Protein 1Y4M (pdb70)

Organism: Homo sapiens (NCBI:txid9606)

Radius of gyration: 16.8 Å; Cα contacts (8 Å, |Δi|>4): 198; chains: 3; bounding box: 37×49×43 Å

Sequence (159 aa):
NIDTMAKALTTMQEQIDSLAAVVLQNRRGLDMLTAAQGGICLALDEKCCFWVNNIDTMAKALTTMQEQIDSLAAVVLQNRRGLDMLTAAQGGICLALDEKCCFWVNNIDTMAKALTTMQEQIDSLAAVVLQNRRGLDMLTAAQGGICLALDEKCCFWVN

Nearest PDB structures (foldseek):
  1y4m-assembly1_C  TM=1.019E+00  e=6.099E-08  Homo sapiens
  4jgs-assembly1_E  TM=9.703E-01  e=1.318E-03  Mus musculus
  4jgs-assembly1_G  TM=9.659E-01  e=1.318E-03  Mus musculus
  4jgs-assembly2_I  TM=9.716E-01  e=2.211E-03  Mus musculus
  1mg1-assembly1_A  TM=9.477E-01  e=9.007E-03  Human T-cell leukemia virus type I

Solvent-accessible surface area: 8772 Å² total; per-residue (Å²): 200,150,93,85,40,44,134,30,10,79,65,0,47,108,17,0,68,21,0,2,36,0,1,58,0,0,17,92,0,0,50,60,57,2,69,111,104,42,9,0,6,122,14,16,131,54,181,40,26,146,60,53,193,126,130,81,77,26,40,133,26,17,77,53,1,58,101,14,0,73,32,0,2,37,1,0,55,0,0,21,97,0,0,53,64,54,2,69,100,106,42,10,0,12,126,28,26,131,53,187,45,30,148,29,122,146,185,156,80,107,54,21,111,26,18,65,54,2,49,116,27,0,75,39,0,2,38,1,0,50,0,0,18,99,0,0,49,69,61,0,68,107,82,45,9,0,9,123,23,29,132,72,182,52,30,153,35,103,136

CATH classification: 1.10.287.210

InterPro domains:
  IPR018154 TLV/ENV coat polyprotein [PF00429] (292-511)
  IPR018154 TLV/ENV coat polyprotein [PTHR10424] (131-521)

Foldseek 3Di:
DPDVPVVVVVVVVVVVVVVLVVVVVVQVVQQVVCVVQRGNCSVVVHDDDDDDD/DVVVVVVVVVVVVVVVVVVVVVVVVVQVVQQVVCVVCVGNCSVVVHDDDDDDD/DDCDPCVVVVVVVVVVVVVVVVVVVVQVVQQVVCVVQVGPCSVVPHDDDDDPD

B-factor: mean 29.82, std 12.29, range [13.08, 70.41]

Secondary structure (DSSP, 8-state):
----HHHHHHHHHHHHHHHHHHHHHHHHHHHHHTGGGTSHHHHTTSPPP----/-HHHHHHHHHHHHHHHHHHHHHHHHHHHHHHHHTGGGTSHHHHHTS-------/---SSHHHHHHHHHHHHHHHHHHHHHHHHHHHHTGGGTSHHHHTTSPPP----

GO terms:
  GO:0007520 myoblast fusion (P, IMP)
  GO:0034242 negative regulation of syncytium formation by plasma membrane fusion (P, IDA)
  GO:0005515 protein binding (F, IPI)
  GO:0000768 syncytium formation by cell-cell fusion (P, IDA)

Structure (mmCIF, N/CA/C/O backbone):
data_1Y4M
#
_entry.id   1Y4M
#
_cell.length_a   90.404
_cell.length_b   90.404
_cell.length_c   38.654
_cell.angle_alpha   90.00
_cell.angle_beta   90.00
_cell.angle_gamma   90.00
#
_symmetry.space_group_name_H-M   'I 4'
#
loop_
_entity.id
_entity.type
_entity.pdbx_description
1 polymer 'HERV-FRD_6p24.1 provirus ancestral Env polyprotein'
2 non-polymer 'CHLORIDE ION'
3 water water
#
loop_
_atom_site.group_PDB
_atom_site.id
_atom_site.type_symbol
_atom_site.label_atom_id
_atom_site.label_alt_id
_atom_site.label_comp_id
_atom_site.label_asym_id
_atom_site.label_entity_id
_atom_site.label_seq_id
_atom_site.pdbx_PDB_ins_code
_atom_site.Cartn_x
_atom_site.Cartn_y
_atom_site.Cartn_z
_atom_site.occupancy
_atom_site.B_iso_or_equiv
_atom_site.auth_seq_id
_atom_site.auth_comp_id
_atom_site.auth_asym_id
_atom_site.auth_atom_id
_atom_site.pdbx_PDB_model_num
ATOM 1 N N . ASN A 1 1 ? 37.875 82.899 -1.087 1.00 61.47 46 ASN A N 1
ATOM 2 C CA . ASN A 1 1 ? 39.194 83.232 -0.515 1.00 61.29 46 ASN A CA 1
ATOM 3 C C . ASN A 1 1 ? 39.115 84.290 0.579 1.00 61.07 46 ASN A C 1
ATOM 4 O O . ASN A 1 1 ? 40.129 84.643 1.157 1.00 61.52 46 ASN A O 1
ATOM 9 N N . ILE A 1 2 ? 37.928 84.834 0.824 1.00 60.20 47 ILE A N 1
ATOM 10 C CA . ILE A 1 2 ? 37.768 85.793 1.915 1.00 59.16 47 ILE A CA 1
ATOM 11 C C . ILE A 1 2 ? 36.949 85.185 3.017 1.00 58.80 47 ILE A C 1
ATOM 12 O O . ILE A 1 2 ? 36.451 84.078 2.868 1.00 59.40 47 ILE A O 1
ATOM 17 N N . ASP A 1 3 ? 36.829 85.928 4.115 1.00 57.76 48 ASP A N 1
ATOM 18 C CA . ASP A 1 3 ? 36.064 85.518 5.291 1.00 56.25 48 ASP A CA 1
ATOM 19 C C . ASP A 1 3 ? 35.859 84.016 5.520 1.00 55.24 48 ASP A C 1
ATOM 20 O O . ASP A 1 3 ? 34.754 83.501 5.328 1.00 55.74 48 ASP A O 1
ATOM 25 N N . THR A 1 4 ? 36.914 83.319 5.934 1.00 53.74 49 THR A N 1
ATOM 26 C CA . THR A 1 4 ? 36.809 81.895 6.237 1.00 52.13 49 THR A CA 1
ATOM 27 C C . THR A 1 4 ? 36.480 81.827 7.718 1.00 51.07 49 THR A C 1
ATOM 28 O O . THR A 1 4 ? 35.802 80.914 8.179 1.00 50.91 49 THR A O 1
ATOM 32 N N . MET A 1 5 ? 36.981 82.820 8.447 1.00 49.46 50 MET A N 1
ATOM 33 C CA . MET A 1 5 ? 36.779 82.945 9.887 1.00 48.55 50 MET A CA 1
ATOM 34 C C . MET A 1 5 ? 35.308 82.847 10.270 1.00 46.75 50 MET A C 1
ATOM 35 O O . MET A 1 5 ? 34.902 81.918 10.967 1.00 45.29 50 MET A O 1
ATOM 40 N N . ALA A 1 6 ? 34.520 83.817 9.817 1.00 44.75 51 ALA A N 1
ATOM 41 C CA . ALA A 1 6 ? 33.092 83.859 10.104 1.00 42.82 51 ALA A CA 1
ATOM 42 C C . ALA A 1 6 ? 32.429 82.526 9.771 1.00 41.46 51 ALA A C 1
ATOM 43 O O . ALA A 1 6 ? 31.568 82.046 10.509 1.00 40.59 51 ALA A O 1
ATOM 45 N N . LYS A 1 7 ? 32.833 81.935 8.652 1.00 39.63 52 LYS A N 1
ATOM 46 C CA . LYS A 1 7 ? 32.279 80.656 8.231 1.00 39.04 52 LYS A CA 1
ATOM 47 C C . LYS A 1 7 ? 32.753 79.530 9.138 1.00 38.34 52 LYS A C 1
ATOM 48 O O . LYS A 1 7 ? 31.986 78.632 9.479 1.00 38.52 52 LYS A O 1
ATOM 54 N N . ALA A 1 8 ? 34.023 79.580 9.526 1.00 36.79 53 ALA A N 1
ATOM 55 C CA . ALA A 1 8 ? 34.586 78.557 10.396 1.00 35.10 53 ALA A CA 1
ATOM 56 C C . ALA A 1 8 ? 33.807 78.496 11.705 1.00 33.60 53 ALA A C 1
ATOM 57 O O . ALA A 1 8 ? 33.596 77.420 12.261 1.00 32.61 53 ALA A O 1
ATOM 59 N N . LEU A 1 9 ? 33.380 79.657 12.189 1.00 32.97 54 LEU A N 1
ATOM 60 C CA . LEU A 1 9 ? 32.619 79.733 13.430 1.00 31.72 54 LEU A CA 1
ATOM 61 C C . LEU A 1 9 ? 31.328 78.946 13.308 1.00 30.53 54 LEU A C 1
ATOM 62 O O . LEU A 1 9 ? 30.963 78.193 14.211 1.00 29.54 54 LEU A O 1
ATOM 67 N N . THR A 1 10 ? 30.628 79.126 12.194 1.00 28.69 55 THR A N 1
ATOM 68 C CA . THR A 1 10 ? 29.372 78.417 11.990 1.00 27.74 55 THR A CA 1
ATOM 69 C C . THR A 1 10 ? 29.625 76.925 11.881 1.00 28.02 55 THR A C 1
ATOM 70 O O . THR A 1 10 ? 28.908 76.115 12.469 1.00 27.55 55 THR A O 1
ATOM 74 N N . THR A 1 11 ? 30.653 76.565 11.127 1.00 27.26 56 THR A N 1
ATOM 75 C CA . THR A 1 11 ? 31.003 75.169 10.950 1.00 27.68 56 THR A CA 1
ATOM 76 C C . THR A 1 11 ? 31.294 74.545 12.305 1.00 26.65 56 THR A C 1
ATOM 77 O O . THR A 1 11 ? 30.808 73.461 12.617 1.00 26.77 56 THR A O 1
ATOM 81 N N . MET A 1 12 ? 32.084 75.248 13.107 1.00 26.67 57 MET A N 1
ATOM 82 C CA . MET A 1 12 ? 32.443 74.758 14.428 1.00 26.73 57 MET A CA 1
ATOM 83 C C . MET A 1 12 ? 31.218 74.609 15.312 1.00 25.41 57 MET A C 1
ATOM 84 O O . MET A 1 12 ? 31.083 73.627 16.045 1.00 25.49 57 MET A O 1
ATOM 89 N N . GLN A 1 13 ? 30.328 75.592 15.251 1.00 23.60 58 GLN A N 1
ATOM 90 C CA . GLN A 1 13 ? 29.123 75.543 16.057 1.00 23.07 58 GLN A CA 1
ATOM 91 C C . GLN A 1 13 ? 28.306 74.312 15.715 1.00 22.87 58 GLN A C 1
ATOM 92 O O . GLN A 1 13 ? 27.770 73.650 16.599 1.00 21.64 58 GLN A O 1
ATOM 98 N N . GLU A 1 14 ? 28.199 73.998 14.431 1.00 23.21 59 GLU A N 1
ATOM 99 C CA . GLU A 1 14 ? 27.427 72.833 14.043 1.00 24.49 59 GLU A CA 1
ATOM 100 C C . GLU A 1 14 ? 28.167 71.568 14.458 1.00 24.42 59 GLU A C 1
ATOM 101 O O . GLU A 1 14 ? 27.545 70.564 14.798 1.00 24.39 59 GLU A O 1
ATOM 107 N N . GLN A 1 15 ? 29.496 71.623 14.443 1.00 23.19 60 GLN A N 1
ATOM 108 C CA . GLN A 1 15 ? 30.294 70.469 14.844 1.00 24.10 60 GLN A CA 1
ATOM 109 C C . GLN A 1 15 ? 30.013 70.208 16.308 1.00 22.51 60 GLN A C 1
ATOM 110 O O . GLN A 1 15 ? 29.817 69.069 16.723 1.00 22.27 60 GLN A O 1
ATOM 116 N N . ILE A 1 16 ? 30.003 71.279 17.090 1.00 21.49 61 ILE A N 1
ATOM 117 C CA . ILE A 1 16 ? 29.734 71.155 18.513 1.00 22.19 61 ILE A CA 1
ATOM 118 C C . ILE A 1 16 ? 28.325 70.622 18.729 1.00 23.78 61 ILE A C 1
ATOM 119 O O . ILE A 1 16 ? 28.111 69.753 19.572 1.00 22.04 61 ILE A O 1
ATOM 124 N N . ASP A 1 17 ? 27.362 71.143 17.971 1.00 23.40 62 ASP A N 1
ATOM 125 C CA . ASP A 1 17 ? 25.980 70.696 18.106 1.00 25.66 62 ASP A CA 1
ATOM 126 C C . ASP A 1 17 ? 25.876 69.220 17.771 1.00 24.24 62 ASP A C 1
ATOM 127 O O . ASP A 1 17 ? 25.206 68.460 18.468 1.00 24.11 62 ASP A O 1
ATOM 132 N N . SER A 1 18 ? 26.535 68.827 16.687 1.00 22.68 63 SER A N 1
ATOM 133 C CA . SER A 1 18 ? 26.529 67.442 16.253 1.00 22.81 63 SER A CA 1
ATOM 134 C C . SER A 1 18 ? 27.122 66.563 17.337 1.00 21.86 63 SER A C 1
ATOM 135 O O . SER A 1 18 ? 26.561 65.530 17.697 1.00 22.38 63 SER A O 1
ATOM 138 N N . LEU A 1 19 ? 28.260 66.994 17.865 1.00 22.21 64 LEU A N 1
ATOM 139 C CA . LEU A 1 19 ? 28.942 66.237 18.902 1.00 20.65 64 LEU A CA 1
ATOM 140 C C . LEU A 1 19 ? 28.085 66.177 20.155 1.00 21.10 64 LEU A C 1
ATOM 141 O O . LEU A 1 19 ? 27.918 65.114 20.752 1.00 21.57 64 LEU A O 1
ATOM 146 N N . ALA A 1 20 ? 27.534 67.316 20.553 1.00 20.60 65 ALA A N 1
ATOM 147 C CA . ALA A 1 20 ? 26.693 67.339 21.738 1.00 21.00 65 ALA A CA 1
ATOM 148 C C . ALA A 1 20 ? 25.570 66.314 21.612 1.00 21.01 65 ALA A C 1
ATOM 149 O O . ALA A 1 20 ? 25.205 65.671 22.587 1.00 21.10 65 ALA A O 1
ATOM 151 N N . ALA A 1 21 ? 25.028 66.156 20.408 1.00 19.82 66 ALA A N 1
ATOM 152 C CA . ALA A 1 21 ? 23.949 65.198 20.187 1.00 19.85 66 ALA A CA 1
ATOM 153 C C . ALA A 1 21 ? 24.426 63.797 20.524 1.00 18.41 66 ALA A C 1
ATOM 154 O O . ALA A 1 21 ? 23.725 63.027 21.175 1.00 19.49 66 ALA A O 1
ATOM 156 N N . VAL A 1 22 ? 25.622 63.469 20.058 1.00 18.90 67 VAL A N 1
ATOM 157 C CA . VAL A 1 22 ? 26.189 62.161 20.318 1.00 17.77 67 VAL A CA 1
ATOM 158 C C . VAL A 1 22 ? 26.467 62.016 21.804 1.00 18.94 67 VAL A C 1
ATOM 159 O O . VAL A 1 22 ? 26.153 60.990 22.414 1.00 18.98 67 VAL A O 1
ATOM 163 N N . VAL A 1 23 ? 27.057 63.051 22.381 1.00 18.95 68 VAL A N 1
ATOM 164 C CA . VAL A 1 23 ? 27.385 63.035 23.801 1.00 18.69 68 VAL A CA 1
ATOM 165 C C . VAL A 1 23 ? 26.141 62.844 24.653 1.00 19.87 68 VAL A C 1
ATOM 166 O O . VAL A 1 23 ? 26.128 62.029 25.579 1.00 19.70 68 VAL A O 1
ATOM 170 N N . LEU A 1 24 ? 25.090 63.592 24.342 1.00 20.34 69 LEU A N 1
ATOM 171 C CA . LEU A 1 24 ? 23.856 63.479 25.102 1.00 21.49 69 LEU A CA 1
ATOM 172 C C . LEU A 1 24 ? 23.245 62.101 24.934 1.00 20.45 69 LEU A C 1
ATOM 173 O O . LEU A 1 24 ? 22.715 61.533 25.884 1.00 19.54 69 LEU A O 1
ATOM 178 N N . GLN A 1 25 ? 23.312 61.567 23.722 1.00 19.85 70 GLN A N 1
ATOM 179 C CA . GLN A 1 25 ? 22.759 60.251 23.473 1.00 18.56 70 GLN A CA 1
ATOM 180 C C . GLN A 1 25 ? 23.588 59.226 24.238 1.00 18.50 70 GLN A C 1
ATOM 181 O O . GLN A 1 25 ? 23.060 58.255 24.763 1.00 19.17 70 GLN A O 1
ATOM 187 N N . ASN A 1 26 ? 24.891 59.462 24.317 1.00 18.00 71 ASN A N 1
ATOM 188 C CA . ASN A 1 26 ? 25.748 58.556 25.048 1.00 17.73 71 ASN A CA 1
ATOM 189 C C . ASN A 1 26 ? 25.392 58.630 26.505 1.00 17.64 71 ASN A C 1
ATOM 190 O O . ASN A 1 26 ? 25.407 57.629 27.208 1.00 18.23 71 ASN A O 1
ATOM 195 N N . ARG A 1 27 ? 25.082 59.831 26.964 1.00 18.28 72 ARG A N 1
ATOM 196 C CA . ARG A 1 27 ? 24.738 59.997 28.361 1.00 18.55 72 ARG A CA 1
ATOM 197 C C . ARG A 1 27 ? 23.449 59.253 28.649 1.00 17.67 72 ARG A C 1
ATOM 198 O O . ARG A 1 27 ? 23.325 58.612 29.678 1.00 17.75 72 ARG A O 1
ATOM 206 N N . ARG A 1 28 ? 22.486 59.351 27.738 1.00 19.19 73 ARG A N 1
ATOM 207 C CA . ARG A 1 28 ? 21.226 58.657 27.929 1.00 20.30 73 ARG A CA 1
ATOM 208 C C . ARG A 1 28 ? 21.523 57.168 27.969 1.00 19.58 73 ARG A C 1
ATOM 209 O O . ARG A 1 28 ? 20.954 56.435 28.775 1.00 19.81 73 ARG A O 1
ATOM 217 N N . GLY A 1 29 ? 22.441 56.736 27.111 1.00 18.97 74 GLY A N 1
ATOM 218 C CA . GLY A 1 29 ? 22.812 55.338 27.078 1.00 17.72 74 GLY A CA 1
ATOM 219 C C . GLY A 1 29 ? 23.383 54.908 28.415 1.00 17.35 74 GLY A C 1
ATOM 220 O O . GLY A 1 29 ? 23.030 53.857 28.942 1.00 19.71 74 GLY A O 1
ATOM 221 N N . LEU A 1 30 ? 24.271 55.725 28.968 1.00 17.23 75 LEU A N 1
ATOM 222 C CA . LEU A 1 30 ? 24.877 55.413 30.253 1.00 17.45 75 LEU A CA 1
ATOM 223 C C . LEU A 1 30 ? 23.870 55.448 31.382 1.00 18.56 75 LEU A C 1
ATOM 224 O O . LEU A 1 30 ? 23.938 54.639 32.306 1.00 19.50 75 LEU A O 1
ATOM 229 N N . ASP A 1 31 ? 22.943 56.394 31.320 1.00 18.77 76 ASP A N 1
ATOM 230 C CA . ASP A 1 31 ? 21.928 56.487 32.357 1.00 19.94 76 ASP A CA 1
ATOM 231 C C . ASP A 1 31 ? 21.042 55.260 32.294 1.00 21.09 76 ASP A C 1
ATOM 232 O O . ASP A 1 31 ? 20.605 54.741 33.320 1.00 22.43 76 ASP A O 1
ATOM 237 N N . MET A 1 32 ? 20.786 54.796 31.079 1.00 21.11 77 MET A N 1
ATOM 238 C CA . MET A 1 32 ? 19.959 53.624 30.895 1.00 21.59 77 MET A CA 1
ATOM 239 C C . MET A 1 32 ? 20.662 52.396 31.466 1.00 20.72 77 MET A C 1
ATOM 240 O O . MET A 1 32 ? 20.048 51.586 32.148 1.00 21.16 77 MET A O 1
ATOM 245 N N . LEU A 1 33 ? 21.959 52.274 31.201 1.00 19.33 78 LEU A N 1
ATOM 246 C CA . LEU A 1 33 ? 22.725 51.137 31.694 1.00 18.72 78 LEU A CA 1
ATOM 247 C C . LEU A 1 33 ? 22.867 51.131 33.203 1.00 20.36 78 LEU A C 1
ATOM 248 O O . LEU A 1 33 ? 23.094 50.086 33.806 1.00 22.84 78 LEU A O 1
ATOM 253 N N . THR A 1 34 ? 22.726 52.298 33.815 1.00 20.15 79 THR A N 1
ATOM 254 C CA . THR A 1 34 ? 22.860 52.400 35.259 1.00 21.38 79 THR A CA 1
ATOM 255 C C . THR A 1 34 ? 21.566 52.886 35.885 1.00 21.66 79 THR A C 1
ATOM 256 O O . THR A 1 34 ? 21.569 53.471 36.965 1.00 22.21 79 THR A O 1
ATOM 260 N N . ALA A 1 35 ? 20.460 52.635 35.194 1.00 22.86 80 ALA A N 1
ATOM 261 C CA . ALA A 1 35 ? 19.149 53.054 35.666 1.00 24.25 80 ALA A CA 1
ATOM 262 C C . ALA A 1 35 ? 18.870 52.596 37.093 1.00 24.40 80 ALA A C 1
ATOM 263 O O . ALA A 1 35 ? 18.313 53.351 37.893 1.00 23.57 80 ALA A O 1
ATOM 265 N N . ALA A 1 36 ? 19.255 51.364 37.409 1.00 26.00 81 ALA A N 1
ATOM 266 C CA . ALA A 1 36 ? 19.028 50.820 38.745 1.00 27.66 81 ALA A CA 1
ATOM 267 C C . ALA A 1 36 ? 19.784 51.617 39.793 1.00 27.89 81 ALA A C 1
ATOM 268 O O . ALA A 1 36 ? 19.372 51.688 40.949 1.00 29.03 81 ALA A O 1
ATOM 270 N N . GLN A 1 37 ? 20.893 52.216 39.382 1.00 26.77 82 GLN A N 1
ATOM 271 C CA . GLN A 1 37 ? 21.714 53.000 40.289 1.00 27.69 82 GLN A CA 1
ATOM 272 C C . GLN A 1 37 ? 21.347 54.474 40.254 1.00 26.62 82 GLN A C 1
ATOM 273 O O . GLN A 1 37 ? 21.997 55.297 40.898 1.00 25.92 82 GLN A O 1
ATOM 279 N N . GLY A 1 38 ? 20.314 54.808 39.489 1.00 23.47 83 GLY A N 1
ATOM 280 C CA . GLY A 1 38 ? 19.889 56.188 39.398 1.00 23.04 83 GLY A CA 1
ATOM 281 C C . GLY A 1 38 ? 20.621 57.004 38.351 1.00 23.00 83 GLY A C 1
ATOM 282 O O . GLY A 1 38 ? 20.685 58.226 38.449 1.00 22.50 83 GLY A O 1
ATOM 283 N N . GLY A 1 39 ? 21.167 56.346 37.337 1.00 23.06 84 GLY A N 1
ATOM 284 C CA . GLY A 1 39 ? 21.875 57.098 36.320 1.00 22.84 84 GLY A CA 1
ATOM 285 C C . GLY A 1 39 ? 23.367 56.992 36.513 1.00 23.23 84 GLY A C 1
ATOM 286 O O . GLY A 1 39 ? 23.842 56.643 37.592 1.00 23.13 84 GLY A O 1
ATOM 287 N N . ILE A 1 40 ? 24.114 57.330 35.469 1.00 21.86 85 ILE A N 1
ATOM 288 C CA . ILE A 1 40 ? 25.561 57.224 35.513 1.00 22.76 85 ILE A CA 1
ATOM 289 C C . ILE A 1 40 ? 26.219 58.139 36.536 1.00 23.06 85 ILE A C 1
ATOM 290 O O . ILE A 1 40 ? 27.202 57.758 37.165 1.00 24.18 85 ILE A O 1
ATOM 295 N N . CYS A 1 41 ? 25.674 59.340 36.695 1.00 24.18 86 CYS A N 1
ATOM 296 C CA . CYS A 1 41 ? 26.207 60.303 37.647 1.00 25.38 86 CYS A CA 1
ATOM 297 C C . CYS A 1 41 ? 26.101 59.755 39.056 1.00 25.70 86 CYS A C 1
ATOM 298 O O . CYS A 1 41 ? 27.069 59.759 39.811 1.00 25.72 86 CYS A O 1
ATOM 301 N N . LEU A 1 42 ? 24.917 59.284 39.416 1.00 26.32 87 LEU A N 1
ATOM 302 C CA . LEU A 1 42 ? 24.740 58.733 40.747 1.00 26.59 87 LEU A CA 1
ATOM 303 C C . LEU A 1 42 ? 25.526 57.433 40.855 1.00 26.89 87 LEU A C 1
ATOM 304 O O . LEU A 1 42 ? 26.056 57.109 41.913 1.00 27.99 87 LEU A O 1
ATOM 309 N N . ALA A 1 43 ? 25.619 56.691 39.756 1.00 25.51 88 ALA A N 1
ATOM 310 C CA . ALA A 1 43 ? 26.368 55.439 39.767 1.00 23.83 88 ALA A CA 1
ATOM 311 C C . ALA A 1 43 ? 27.842 55.735 40.000 1.00 23.50 88 ALA A C 1
ATOM 312 O O . ALA A 1 43 ? 28.562 54.943 40.604 1.00 24.91 88 ALA A O 1
ATOM 314 N N . LEU A 1 44 ? 28.290 56.883 39.503 1.00 22.63 89 LEU A N 1
ATOM 315 C CA . LEU A 1 44 ? 29.679 57.291 39.656 1.00 23.02 89 LEU A CA 1
ATOM 316 C C . LEU A 1 44 ? 29.879 58.081 40.932 1.00 24.91 89 LEU A C 1
ATOM 317 O O . LEU A 1 44 ? 30.996 58.481 41.234 1.00 25.39 89 LEU A O 1
ATOM 322 N N . ASP A 1 45 ? 28.797 58.300 41.673 1.00 27.38 90 ASP A N 1
ATOM 323 C CA . ASP A 1 45 ? 28.851 59.084 42.903 1.00 30.81 90 ASP A CA 1
ATOM 324 C C . ASP A 1 45 ? 29.506 60.430 42.598 1.00 29.95 90 ASP A C 1
ATOM 325 O O . ASP A 1 45 ? 30.365 60.909 43.337 1.00 31.29 90 ASP A O 1
ATOM 330 N N . GLU A 1 46 ? 29.076 61.043 41.498 1.00 29.37 91 GLU A N 1
ATOM 331 C CA . GLU A 1 46 ? 29.605 62.335 41.073 1.00 28.57 91 GLU A CA 1
ATOM 332 C C . GLU A 1 46 ? 28.500 63.342 40.794 1.00 28.94 91 GLU A C 1
ATOM 333 O O . GLU A 1 46 ? 27.341 62.979 40.601 1.00 28.95 91 GLU A O 1
ATOM 339 N N . LYS A 1 47 ? 28.881 64.613 40.765 1.00 29.68 92 LYS A N 1
ATOM 340 C CA . LYS A 1 47 ? 27.945 65.680 40.463 1.00 30.91 92 LYS A CA 1
ATOM 341 C C . LYS A 1 47 ? 27.700 65.513 38.969 1.00 30.22 92 LYS A C 1
ATOM 342 O O . LYS A 1 47 ? 28.644 65.311 38.204 1.00 29.62 92 LYS A O 1
ATOM 348 N N . CYS A 1 48 ? 26.445 65.592 38.550 1.00 29.25 93 CYS A N 1
ATOM 349 C CA . CYS A 1 48 ? 26.123 65.419 37.141 1.00 28.18 93 CYS A CA 1
ATOM 350 C C . CYS A 1 48 ? 26.573 66.579 36.270 1.00 27.12 93 CYS A C 1
ATOM 351 O O . CYS A 1 48 ? 26.349 67.742 36.603 1.00 26.01 93 CYS A O 1
ATOM 354 N N . CYS A 1 49 ? 27.218 66.247 35.155 1.00 25.91 94 CYS A N 1
ATOM 355 C CA . CYS A 1 49 ? 27.677 67.246 34.200 1.00 26.16 94 CYS A CA 1
ATOM 356 C C . CYS A 1 49 ? 26.615 67.315 33.127 1.00 25.77 94 CYS A C 1
ATOM 357 O O . CYS A 1 49 ? 26.121 66.285 32.674 1.00 24.53 94 CYS A O 1
ATOM 360 N N . PHE A 1 50 ? 26.271 68.532 32.718 1.00 26.65 95 PHE A N 1
ATOM 361 C CA . PHE A 1 50 ? 25.245 68.739 31.705 1.00 27.47 95 PHE A CA 1
ATOM 362 C C . PHE A 1 50 ? 25.716 69.593 30.533 1.00 28.58 95 PHE A C 1
ATOM 363 O O . PHE A 1 50 ? 26.753 70.247 30.596 1.00 28.67 95 PHE A O 1
ATOM 371 N N . TRP A 1 51 ? 24.917 69.573 29.471 1.00 31.40 96 TRP A N 1
ATOM 372 C CA . TRP A 1 51 ? 25.156 70.335 28.249 1.00 36.43 96 TRP A CA 1
ATOM 373 C C . TRP A 1 51 ? 24.618 71.758 28.465 1.00 39.10 96 TRP A C 1
ATOM 374 O O . TRP A 1 51 ? 23.820 71.988 29.375 1.00 40.48 96 TRP A O 1
ATOM 385 N N . VAL A 1 52 ? 25.052 72.705 27.635 1.00 42.42 97 VAL A N 1
ATOM 386 C CA . VAL A 1 52 ? 24.613 74.098 27.743 1.00 45.51 97 VAL A CA 1
ATOM 387 C C . VAL A 1 52 ? 23.147 74.272 27.355 1.00 47.77 97 VAL A C 1
ATOM 388 O O . VAL A 1 52 ? 22.483 73.317 26.955 1.00 48.10 97 VAL A O 1
ATOM 392 N N . ASN A 1 53 ? 22.647 75.497 27.480 1.00 50.53 98 ASN A N 1
ATOM 393 C CA . ASN A 1 53 ? 21.258 75.793 27.149 1.00 52.89 98 ASN A CA 1
ATOM 394 C C . ASN A 1 53 ? 21.141 76.647 25.893 1.00 53.58 98 ASN A C 1
ATOM 395 O O . ASN A 1 53 ? 20.044 77.078 25.532 1.00 54.29 98 ASN A O 1
ATOM 400 N N . ASN B 1 1 ? 29.204 89.447 11.867 1.00 54.12 46 ASN B N 1
ATOM 401 C CA . ASN B 1 1 ? 29.678 90.652 12.538 1.00 54.01 46 ASN B CA 1
ATOM 402 C C . ASN B 1 1 ? 30.865 90.344 13.446 1.00 53.67 46 ASN B C 1
ATOM 403 O O . ASN B 1 1 ? 30.969 89.249 13.997 1.00 53.73 46 ASN B O 1
ATOM 408 N N . ILE B 1 2 ? 31.750 91.322 13.606 1.00 52.80 47 ILE B N 1
ATOM 409 C CA . ILE B 1 2 ? 32.937 91.164 14.438 1.00 51.93 47 ILE B CA 1
ATOM 410 C C . ILE B 1 2 ? 32.595 90.818 15.884 1.00 51.08 47 ILE B C 1
ATOM 411 O O . ILE B 1 2 ? 33.038 89.794 16.404 1.00 50.75 47 ILE B O 1
ATOM 416 N N . ASP B 1 3 ? 31.817 91.676 16.536 1.00 49.65 48 ASP B N 1
ATOM 417 C CA . ASP B 1 3 ? 31.430 91.435 17.921 1.00 48.44 48 ASP B CA 1
ATOM 418 C C . ASP B 1 3 ? 30.703 90.097 18.015 1.00 46.48 48 ASP B C 1
ATOM 419 O O . ASP B 1 3 ? 30.847 89.371 18.999 1.00 45.64 48 ASP B O 1
ATOM 424 N N . THR B 1 4 ? 29.925 89.780 16.983 1.00 43.64 49 THR B N 1
ATOM 425 C CA . THR B 1 4 ? 29.181 88.527 16.937 1.00 41.01 49 THR B CA 1
ATOM 426 C C . THR B 1 4 ? 30.166 87.364 16.905 1.00 39.73 49 THR B C 1
ATOM 427 O O . THR B 1 4 ? 29.978 86.362 17.593 1.00 38.09 49 THR B O 1
ATOM 431 N N . MET B 1 5 ? 31.215 87.506 16.102 1.00 38.03 50 MET B N 1
ATOM 432 C CA . MET B 1 5 ? 32.233 86.471 16.000 1.00 37.76 50 MET B CA 1
ATOM 433 C C . MET B 1 5 ? 32.860 86.235 17.369 1.00 36.64 50 MET B C 1
ATOM 434 O O . MET B 1 5 ? 33.073 85.092 17.776 1.00 35.24 50 MET B O 1
ATOM 439 N N . ALA B 1 6 ? 33.149 87.320 18.080 1.00 36.05 51 ALA B N 1
ATOM 440 C CA . ALA B 1 6 ? 33.746 87.221 19.407 1.00 35.65 51 ALA B CA 1
ATOM 441 C C . ALA B 1 6 ? 32.803 86.476 20.341 1.00 35.22 51 ALA B C 1
ATOM 442 O O . ALA B 1 6 ? 33.223 85.588 21.085 1.00 34.99 51 ALA B O 1
ATOM 444 N N . LYS B 1 7 ? 31.527 86.845 20.300 1.00 33.74 52 LYS B N 1
ATOM 445 C CA . LYS B 1 7 ? 30.519 86.202 21.131 1.00 32.87 52 LYS B CA 1
ATOM 446 C C . LYS B 1 7 ? 30.375 84.735 20.742 1.00 31.01 52 LYS B C 1
ATOM 447 O O . LYS B 1 7 ? 30.234 83.872 21.604 1.00 30.92 52 LYS B O 1
ATOM 453 N N . ALA B 1 8 ? 30.410 84.458 19.442 1.00 29.45 53 ALA B N 1
ATOM 454 C CA . ALA B 1 8 ? 30.296 83.087 18.959 1.00 28.58 53 ALA B CA 1
ATOM 455 C C . ALA B 1 8 ? 31.435 82.267 19.544 1.00 28.67 53 ALA B C 1
ATOM 456 O O . ALA B 1 8 ? 31.229 81.166 20.046 1.00 27.40 53 ALA B O 1
ATOM 458 N N . LEU B 1 9 ? 32.643 82.814 19.476 1.00 27.81 54 LEU B N 1
ATOM 459 C CA . LEU B 1 9 ? 33.812 82.131 20.013 1.00 29.92 54 LEU B CA 1
ATOM 460 C C . LEU B 1 9 ? 33.649 81.890 21.505 1.00 29.78 54 LEU B C 1
ATOM 461 O O . LEU B 1 9 ? 33.956 80.809 22.003 1.00 29.37 54 LEU B O 1
ATOM 466 N N . THR B 1 10 ? 3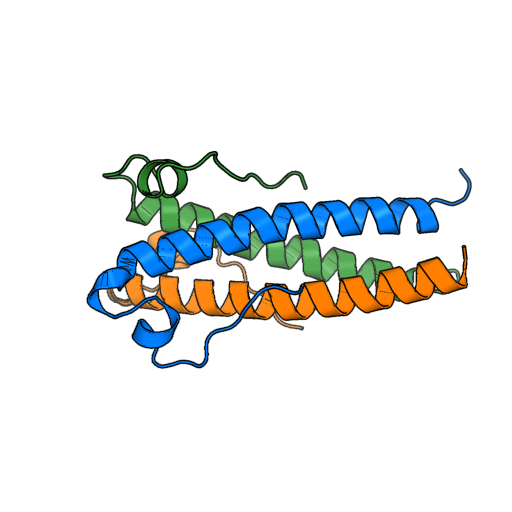3.171 82.906 22.213 1.00 29.79 55 THR B N 1
ATOM 467 C CA . THR B 1 10 ? 32.975 82.815 23.653 1.00 31.65 55 THR B CA 1
ATOM 468 C C . THR B 1 10 ? 32.017 81.693 24.007 1.00 30.57 55 THR B C 1
ATOM 469 O O . THR B 1 10 ? 32.358 80.787 24.769 1.00 30.08 55 THR B O 1
ATOM 473 N N . THR B 1 11 ? 30.816 81.748 23.446 1.00 29.90 56 THR B N 1
ATOM 474 C CA . THR B 1 11 ? 29.828 80.726 23.733 1.00 29.04 56 THR B CA 1
ATOM 475 C C . THR B 1 11 ? 30.319 79.346 23.322 1.00 28.61 56 THR B C 1
ATOM 476 O O . THR B 1 11 ? 30.176 78.386 24.075 1.00 29.16 56 THR B O 1
ATOM 480 N N . MET B 1 12 ? 30.907 79.238 22.136 1.00 27.33 57 MET B N 1
ATOM 481 C CA . MET B 1 12 ? 31.375 77.936 21.689 1.00 27.00 57 MET B CA 1
ATOM 482 C C . MET B 1 12 ? 32.450 77.385 22.599 1.00 27.39 57 MET B C 1
ATOM 483 O O . MET B 1 12 ? 32.558 76.175 22.782 1.00 26.80 57 MET B O 1
ATOM 488 N N . GLN B 1 13 ? 33.252 78.275 23.164 1.00 27.25 58 GLN B N 1
ATOM 489 C CA . GLN B 1 13 ? 34.300 77.845 24.070 1.00 30.53 58 GLN B CA 1
ATOM 490 C C . GLN B 1 13 ? 33.630 77.280 25.315 1.00 30.26 58 GLN B C 1
ATOM 491 O O . GLN B 1 13 ? 34.019 76.229 25.828 1.00 30.37 58 GLN B O 1
ATOM 497 N N . GLU B 1 14 ? 32.603 77.975 25.784 1.00 29.05 59 GLU B N 1
ATOM 498 C CA . GLU B 1 14 ? 31.876 77.540 26.965 1.00 30.09 59 GLU B CA 1
ATOM 499 C C . GLU B 1 14 ? 31.142 76.236 26.668 1.00 28.54 59 GLU B C 1
ATOM 500 O O . GLU B 1 14 ? 31.001 75.384 27.541 1.00 28.30 59 GLU B O 1
ATOM 506 N N . GLN B 1 15 ? 30.682 76.083 25.431 1.00 26.51 60 GLN B N 1
ATOM 507 C CA . GLN B 1 15 ? 29.972 74.874 25.042 1.00 24.82 60 GLN B CA 1
ATOM 508 C C . GLN B 1 15 ? 30.943 73.707 25.024 1.00 23.46 60 GLN B C 1
ATOM 509 O O . GLN B 1 15 ? 30.615 72.606 25.456 1.00 22.84 60 GLN B O 1
ATOM 515 N N . ILE B 1 16 ? 32.140 73.956 24.510 1.00 23.15 61 ILE B N 1
ATOM 516 C CA . ILE B 1 16 ? 33.151 72.915 24.439 1.00 23.01 61 ILE B CA 1
ATOM 517 C C . ILE B 1 16 ? 33.499 72.401 25.828 1.00 23.17 61 ILE B C 1
ATOM 518 O O . ILE B 1 16 ? 33.468 71.198 26.075 1.00 23.70 61 ILE B O 1
ATOM 523 N N . ASP B 1 17 ? 33.825 73.310 26.739 1.00 25.07 62 ASP B N 1
ATOM 524 C CA . ASP B 1 17 ? 34.184 72.892 28.085 1.00 27.32 62 ASP B CA 1
ATOM 525 C C . ASP B 1 17 ? 33.045 72.182 28.791 1.00 25.75 62 ASP B C 1
ATOM 526 O O . ASP B 1 17 ? 33.271 71.212 29.508 1.00 26.93 62 ASP B O 1
ATOM 531 N N . SER B 1 18 ? 31.823 72.664 28.593 1.00 23.66 63 SER B N 1
ATOM 532 C CA . SER B 1 18 ? 30.670 72.032 29.214 1.00 24.04 63 SER B CA 1
ATOM 533 C C . SER B 1 18 ? 30.501 70.628 28.655 1.00 23.77 63 SER B C 1
ATOM 534 O O . SER B 1 18 ? 30.323 69.666 29.400 1.00 24.02 63 SER B O 1
ATOM 537 N N . LEU B 1 19 ? 30.557 70.514 27.334 1.00 21.73 64 LEU B N 1
ATOM 538 C CA . LEU B 1 19 ? 30.402 69.218 26.695 1.00 19.97 64 LEU B CA 1
ATOM 539 C C . LEU B 1 19 ? 31.525 68.304 27.144 1.00 19.38 64 LEU B C 1
ATOM 540 O O . LEU B 1 19 ? 31.298 67.142 27.462 1.00 19.19 64 LEU B O 1
ATOM 545 N N . ALA B 1 20 ? 32.739 68.839 27.174 1.00 19.22 65 ALA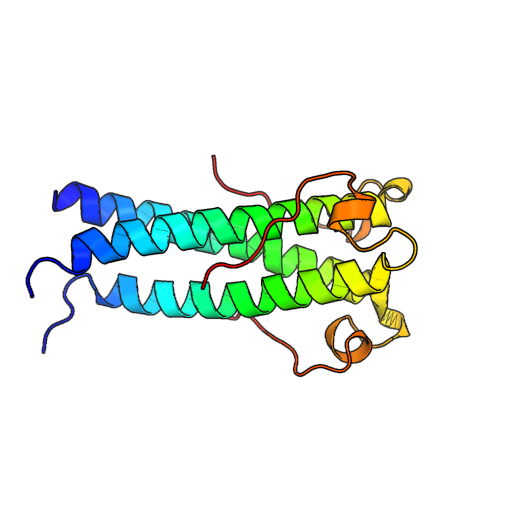 B N 1
ATOM 546 C CA . ALA B 1 20 ? 33.894 68.055 27.575 1.00 19.19 65 ALA B CA 1
ATOM 547 C C . ALA B 1 20 ? 33.650 67.434 28.940 1.00 18.67 65 ALA B C 1
ATOM 548 O O . ALA B 1 20 ? 33.995 66.281 29.169 1.00 18.43 65 ALA B O 1
ATOM 550 N N . ALA B 1 21 ? 33.044 68.195 29.842 1.00 19.40 66 ALA B N 1
ATOM 551 C CA . ALA B 1 21 ? 32.775 67.676 31.181 1.00 19.26 66 ALA B CA 1
ATOM 552 C C . ALA B 1 21 ? 31.841 66.478 31.103 1.00 19.69 66 ALA B C 1
ATOM 553 O O . ALA B 1 21 ? 32.039 65.476 31.788 1.00 21.06 66 ALA B O 1
ATOM 555 N N . VAL B 1 22 ? 30.815 66.584 30.267 1.00 19.28 67 VAL B N 1
ATOM 556 C CA . VAL B 1 22 ? 29.863 65.497 30.115 1.00 19.01 67 VAL B CA 1
ATOM 557 C C . VAL B 1 22 ? 30.572 64.295 29.511 1.00 17.81 67 VAL B C 1
ATOM 558 O O . VAL B 1 22 ? 30.391 63.162 29.947 1.00 18.16 67 VAL B O 1
ATOM 562 N N . VAL B 1 23 ? 31.397 64.557 28.507 1.00 17.97 68 VAL B N 1
ATOM 563 C CA . VAL B 1 23 ? 32.120 63.489 27.837 1.00 17.53 68 VAL B CA 1
ATOM 564 C C . VAL B 1 23 ? 33.066 62.760 28.764 1.00 17.15 68 VAL B C 1
ATOM 565 O O . VAL B 1 23 ? 33.113 61.534 28.770 1.00 17.03 68 VAL B O 1
ATOM 569 N N . LEU B 1 24 ? 33.832 63.521 29.532 1.00 17.60 69 LEU B N 1
ATOM 570 C CA . LEU B 1 24 ? 34.776 62.917 30.453 1.00 17.91 69 LEU B CA 1
ATOM 571 C C . LEU B 1 24 ? 34.019 62.115 31.495 1.00 16.53 69 LEU B C 1
ATOM 572 O O . LEU B 1 24 ? 34.470 61.056 31.927 1.00 16.22 69 LEU B O 1
ATOM 577 N N . GLN B 1 25 ? 32.863 62.615 31.897 1.00 16.95 70 GLN B N 1
ATOM 578 C CA . GLN B 1 25 ? 32.075 61.905 32.887 1.00 15.89 70 GLN B CA 1
ATOM 579 C C . GLN B 1 25 ? 31.545 60.628 32.258 1.00 16.59 70 GLN B C 1
ATOM 580 O O . GLN B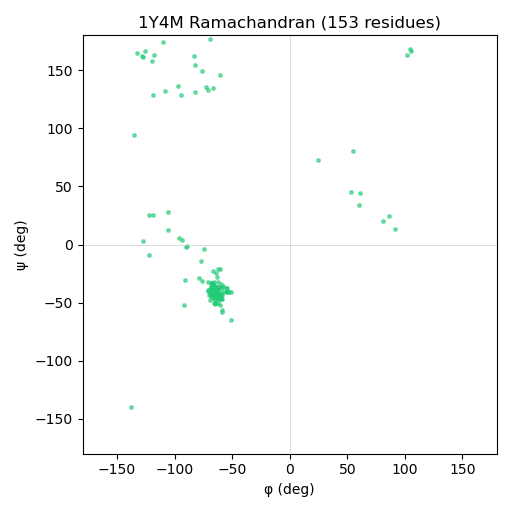 1 25 ? 31.494 59.581 32.891 1.00 16.53 70 GLN B O 1
ATOM 586 N N . ASN B 1 26 ? 31.139 60.724 31.000 1.00 15.99 71 ASN B N 1
ATOM 587 C CA . ASN B 1 26 ? 30.648 59.552 30.312 1.00 13.92 71 ASN B CA 1
ATOM 588 C C . ASN B 1 26 ? 31.774 58.552 30.221 1.00 13.81 71 ASN B C 1
ATOM 589 O O . ASN B 1 26 ? 31.555 57.357 30.346 1.00 15.83 71 ASN B O 1
ATOM 594 N N . ARG B 1 27 ? 32.982 59.053 29.999 1.00 13.62 72 ARG B N 1
ATOM 595 C CA . ARG B 1 27 ? 34.126 58.172 29.916 1.00 13.73 72 ARG B CA 1
ATOM 596 C C . ARG B 1 27 ? 34.360 57.488 31.259 1.00 13.42 72 ARG B C 1
ATOM 597 O O . ARG B 1 27 ? 34.631 56.297 31.291 1.00 14.50 72 ARG B O 1
ATOM 605 N N . ARG B 1 28 ? 34.239 58.226 32.362 1.00 15.34 73 ARG B N 1
ATOM 606 C CA . ARG B 1 28 ? 34.429 57.606 33.668 1.00 15.58 73 ARG B CA 1
ATOM 607 C C . ARG B 1 28 ? 33.330 56.585 33.906 1.00 15.24 73 ARG B C 1
ATOM 608 O O . ARG B 1 28 ? 33.554 55.541 34.519 1.00 17.36 73 ARG B O 1
ATOM 616 N N . GLY B 1 29 ? 32.141 56.893 33.406 1.00 15.15 74 GLY B N 1
ATOM 617 C CA . GLY B 1 29 ? 31.023 55.987 33.556 1.00 15.93 74 GLY B CA 1
ATOM 618 C C . GLY B 1 29 ? 31.321 54.708 32.804 1.00 17.67 74 GLY B C 1
ATOM 619 O O . GLY B 1 29 ? 31.119 53.609 33.308 1.00 16.84 74 GLY B O 1
ATOM 620 N N . LEU B 1 30 ? 31.819 54.854 31.583 1.00 16.41 75 LEU B N 1
ATOM 621 C CA . LEU B 1 30 ? 32.129 53.682 30.792 1.00 16.41 75 LEU B CA 1
ATOM 622 C C . LEU B 1 30 ? 33.280 52.890 31.385 1.00 15.55 75 LEU B C 1
ATOM 623 O O . LEU B 1 30 ? 33.284 51.668 31.325 1.00 17.40 75 LEU B O 1
ATOM 628 N N . ASP B 1 31 ? 34.264 53.583 31.948 1.00 16.24 76 ASP B N 1
ATOM 629 C CA . ASP B 1 31 ? 35.392 52.888 32.538 1.00 16.91 76 ASP B CA 1
ATOM 630 C C . ASP B 1 31 ? 34.931 52.118 33.756 1.00 19.00 76 ASP B C 1
ATOM 631 O O . ASP B 1 31 ? 35.448 51.051 34.062 1.00 21.73 76 ASP B O 1
ATOM 636 N N . MET B 1 32 ? 33.951 52.667 34.455 1.00 19.88 77 MET B N 1
ATOM 637 C CA . MET B 1 32 ? 33.432 51.989 35.626 1.00 20.50 77 MET B CA 1
ATOM 638 C C . MET B 1 32 ? 32.680 50.743 35.184 1.00 20.58 77 MET B C 1
ATOM 639 O O . MET B 1 32 ? 32.879 49.660 35.725 1.00 20.25 77 MET B O 1
ATOM 644 N N . LEU B 1 33 ? 31.816 50.896 34.186 1.00 18.82 78 LEU B N 1
ATOM 645 C CA . LEU B 1 33 ? 31.035 49.766 33.697 1.00 18.16 78 LEU B CA 1
ATOM 646 C C . LEU B 1 33 ? 31.883 48.654 33.111 1.00 18.25 78 LEU B C 1
ATOM 647 O O . LEU B 1 33 ? 31.426 47.521 32.999 1.00 20.38 78 LEU B O 1
ATOM 652 N N . THR B 1 34 ? 33.107 48.977 32.715 1.00 18.14 79 THR B N 1
ATOM 653 C CA . THR B 1 34 ? 33.978 47.969 32.135 1.00 17.49 79 THR B CA 1
ATOM 654 C C . THR B 1 34 ? 35.271 47.852 32.919 1.00 18.46 79 THR B C 1
ATOM 655 O O . THR B 1 34 ? 36.295 47.437 32.383 1.00 18.37 79 THR B O 1
ATOM 659 N N . ALA B 1 35 ? 35.225 48.214 34.194 1.00 19.56 80 ALA B N 1
ATOM 660 C CA . ALA B 1 35 ? 36.416 48.157 35.025 1.00 21.01 80 ALA B CA 1
ATOM 661 C C . ALA B 1 35 ? 37.047 46.770 35.012 1.00 19.66 80 ALA B C 1
ATOM 662 O O . ALA B 1 35 ? 38.265 46.642 34.959 1.00 22.70 80 ALA B O 1
ATOM 664 N N . ALA B 1 36 ? 36.207 45.739 35.047 1.00 21.08 81 ALA B N 1
ATOM 665 C CA . ALA B 1 36 ? 36.675 44.358 35.045 1.00 21.16 81 ALA B CA 1
ATOM 666 C C . ALA B 1 36 ? 37.399 44.022 33.751 1.00 22.57 81 ALA B C 1
ATOM 667 O O . ALA B 1 36 ? 38.226 43.115 33.711 1.00 23.75 81 ALA B O 1
ATOM 669 N N . GLN B 1 37 ? 37.075 44.757 32.692 1.00 21.55 82 GLN B N 1
ATOM 670 C CA . GLN B 1 37 ? 37.689 44.534 31.393 1.00 22.40 82 GLN B CA 1
ATOM 671 C C . GLN B 1 37 ? 38.861 45.474 31.168 1.00 21.63 82 GLN B C 1
ATOM 672 O O . GLN B 1 37 ? 39.430 45.509 30.078 1.00 22.71 82 GLN B O 1
ATOM 678 N N . GLY B 1 38 ? 39.205 46.245 32.194 1.00 21.28 83 GLY B N 1
ATOM 679 C CA . GLY B 1 38 ? 40.320 47.166 32.085 1.00 21.89 83 GLY B CA 1
ATOM 680 C C . GLY B 1 38 ? 39.955 48.562 31.624 1.00 20.78 83 GLY B C 1
ATOM 681 O O . GLY B 1 38 ? 40.832 49.356 31.283 1.0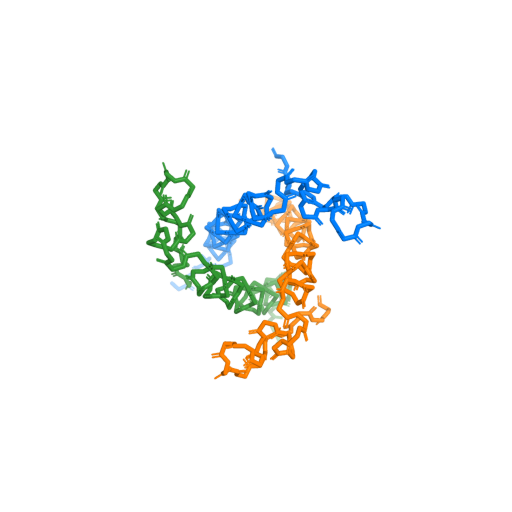0 22.00 83 GLY B O 1
ATOM 682 N N . GLY B 1 39 ? 38.672 48.887 31.626 1.00 20.29 84 GLY B N 1
ATOM 683 C CA . GLY B 1 39 ? 38.298 50.211 31.179 1.00 18.69 84 GLY B CA 1
ATOM 684 C C . GLY B 1 39 ? 37.691 50.068 29.807 1.00 16.59 84 GLY B C 1
ATOM 685 O O . GLY B 1 39 ? 37.855 49.042 29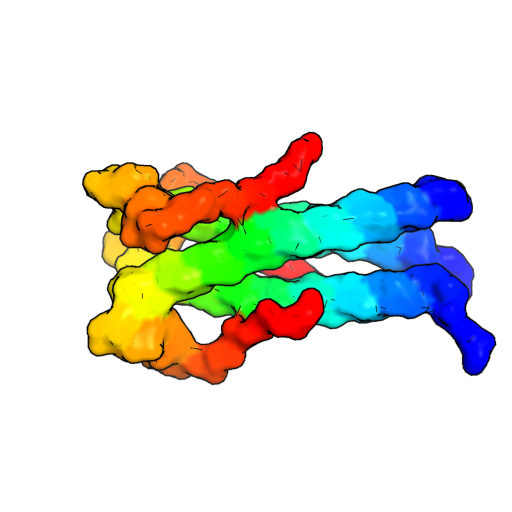.146 1.00 16.37 84 GLY B O 1
ATOM 686 N N . ILE B 1 40 ? 37.037 51.122 29.348 1.00 16.12 85 ILE B N 1
ATOM 687 C CA . ILE B 1 40 ? 36.360 51.036 28.072 1.00 16.07 85 ILE B CA 1
ATOM 688 C C . ILE B 1 40 ? 37.308 50.907 26.903 1.00 16.06 85 ILE B C 1
ATOM 689 O O . ILE B 1 40 ? 37.008 50.226 25.921 1.00 17.75 85 ILE B O 1
ATOM 694 N N . CYS B 1 41 ? 38.461 51.541 27.008 1.00 15.91 86 CYS B N 1
ATOM 695 C CA . CYS B 1 41 ? 39.429 51.461 25.935 1.00 15.88 86 CYS B CA 1
ATOM 696 C C . CYS B 1 41 ? 39.984 50.065 25.782 1.00 17.02 86 CYS B C 1
ATOM 697 O O . CYS B 1 41 ? 40.076 49.550 24.678 1.00 16.20 86 CYS B O 1
ATOM 700 N N . LEU B 1 42 ? 40.351 49.448 26.899 1.00 16.60 87 LEU B N 1
ATOM 701 C CA . LEU B 1 42 ? 40.864 48.092 26.839 1.00 17.67 87 LEU B CA 1
ATOM 702 C C . LEU B 1 42 ? 39.748 47.149 26.429 1.00 16.71 87 LEU B C 1
ATOM 703 O O . LEU B 1 42 ? 39.970 46.190 25.697 1.00 16.22 87 LEU B O 1
ATOM 708 N N . ALA B 1 43 ? 38.540 47.422 26.907 1.00 16.16 88 ALA B N 1
ATOM 709 C CA . ALA B 1 43 ? 37.411 46.578 26.563 1.00 14.93 88 ALA B CA 1
ATOM 710 C C . ALA B 1 43 ? 37.177 46.707 25.066 1.00 16.10 88 ALA B C 1
ATOM 711 O O . ALA B 1 43 ? 36.857 45.733 24.392 1.00 17.78 88 ALA B O 1
ATOM 713 N N . LEU B 1 44 ? 37.352 47.916 24.548 1.00 15.50 89 LEU B N 1
ATOM 714 C CA . LEU B 1 44 ? 37.149 48.163 23.129 1.00 16.22 89 LEU B CA 1
ATOM 715 C C . LEU B 1 44 ? 38.316 47.667 22.312 1.00 18.60 89 LEU B C 1
ATOM 716 O O . LEU B 1 44 ? 38.221 47.548 21.091 1.00 19.41 89 LEU B O 1
ATOM 721 N N . ASP B 1 45 ? 39.420 47.385 22.991 1.00 18.55 90 ASP B N 1
ATOM 722 C CA . ASP B 1 45 ? 40.616 46.928 22.317 1.00 20.56 90 ASP B CA 1
ATOM 723 C C . ASP B 1 45 ? 41.050 48.030 21.360 1.00 20.80 90 ASP B C 1
ATOM 724 O O . ASP B 1 45 ? 41.377 47.769 20.205 1.00 20.39 90 ASP B O 1
ATOM 729 N N . GLU B 1 46 ? 41.034 49.271 21.834 1.00 20.04 91 GLU B N 1
ATOM 730 C CA . GLU B 1 46 ? 41.448 50.379 20.988 1.00 19.47 91 GLU B CA 1
ATOM 731 C C . GLU B 1 46 ? 42.411 51.281 21.714 1.00 19.03 91 GLU B C 1
ATOM 732 O O . GLU B 1 46 ? 42.538 51.232 22.936 1.00 17.56 91 GLU B O 1
ATOM 738 N N . LYS B 1 47 ? 43.071 52.121 20.936 1.00 18.14 92 LYS B N 1
ATOM 739 C CA . LYS B 1 47 ? 43.980 53.110 21.475 1.00 18.21 92 LYS B CA 1
ATOM 740 C C . LYS B 1 47 ? 43.028 54.030 22.221 1.00 16.91 92 LYS B C 1
ATOM 741 O O . LYS B 1 47 ? 41.988 54.408 21.690 1.00 18.77 92 LYS B O 1
ATOM 747 N N . CYS B 1 48 ? 43.370 54.405 23.440 1.00 16.79 93 CYS B N 1
ATOM 748 C CA . CYS B 1 48 ? 42.462 55.247 24.191 1.00 16.72 93 CYS B CA 1
ATOM 749 C C . CYS B 1 48 ? 42.516 56.673 23.715 1.00 17.89 93 CYS B C 1
ATOM 750 O O . CYS B 1 48 ? 43.546 57.156 23.233 1.00 18.24 93 CYS B O 1
ATOM 753 N N . CYS B 1 49 ? 41.381 57.341 23.845 1.00 18.51 94 CYS B N 1
ATOM 754 C CA . CYS B 1 49 ? 41.290 58.738 23.492 1.00 17.52 94 CYS B CA 1
ATOM 755 C C . CYS B 1 49 ? 41.166 59.466 24.809 1.00 17.75 94 CYS B C 1
ATOM 756 O O . CYS B 1 49 ? 40.395 59.077 25.684 1.00 17.62 94 CYS B O 1
ATOM 759 N N . PHE B 1 50 ? 41.973 60.503 24.947 1.00 17.62 95 PHE B N 1
ATOM 760 C CA . PHE B 1 50 ? 42.001 61.318 26.140 1.00 17.36 95 PHE B CA 1
ATOM 761 C C . PHE B 1 50 ? 41.650 62.722 25.741 1.00 18.04 95 PHE B C 1
ATOM 762 O O . PHE B 1 50 ? 41.815 63.115 24.585 1.00 18.28 95 PHE B O 1
ATOM 770 N N . TRP B 1 51 ? 41.188 63.487 26.715 1.00 17.95 96 TRP B N 1
ATOM 771 C CA . TRP B 1 51 ? 40.876 64.874 26.468 1.00 20.55 96 TRP B CA 1
ATOM 772 C C . TRP B 1 51 ? 41.442 65.685 27.618 1.00 24.07 96 TRP B C 1
ATOM 773 O O . TRP B 1 51 ? 40.793 65.821 28.649 1.00 25.97 96 TRP B O 1
ATOM 784 N N . VAL B 1 52 ? 42.655 66.199 27.452 1.00 26.11 97 VAL B N 1
ATOM 785 C CA . VAL B 1 52 ? 43.285 67.012 28.491 1.00 30.19 97 VAL B CA 1
ATOM 786 C C . VAL B 1 52 ? 43.548 68.403 27.925 1.00 32.23 97 VAL B C 1
ATOM 787 O O . VAL B 1 52 ? 44.138 68.534 26.851 1.00 32.52 97 VAL B O 1
ATOM 791 N N . ASN B 1 53 ? 43.106 69.427 28.656 1.00 36.81 98 ASN B N 1
ATOM 792 C CA . ASN B 1 53 ? 43.252 70.828 28.252 1.00 39.91 98 ASN B CA 1
ATOM 793 C C . ASN B 1 53 ? 42.352 71.154 27.068 1.00 41.78 98 ASN B C 1
ATOM 794 O O . ASN B 1 53 ? 41.195 71.532 27.243 1.00 42.46 98 ASN B O 1
ATOM 799 N N . ASN C 1 1 ? 52.803 85.492 10.463 0.00 52.72 46 ASN C N 1
A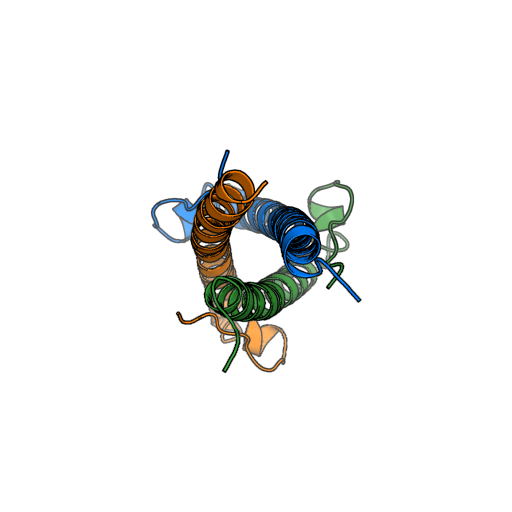TOM 800 C CA . ASN C 1 1 ? 52.129 86.425 11.370 0.00 52.96 46 ASN C CA 1
ATOM 801 C C . ASN C 1 1 ? 50.694 86.779 10.996 0.00 53.58 46 ASN C C 1
ATOM 802 O O . ASN C 1 1 ? 50.432 87.801 10.377 0.00 53.54 46 ASN C O 1
ATOM 807 N N . ILE C 1 2 ? 49.766 85.896 11.320 1.00 54.70 47 ILE C N 1
ATOM 808 C CA . ILE C 1 2 ? 48.350 86.138 11.073 1.00 55.51 47 ILE C CA 1
ATOM 809 C C . ILE C 1 2 ? 47.664 85.647 12.341 1.00 56.29 47 ILE C C 1
ATOM 810 O O . ILE C 1 2 ? 48.184 85.883 13.427 1.00 56.52 47 ILE C O 1
ATOM 815 N N . ASP C 1 3 ? 46.519 84.982 12.243 1.00 57.22 48 ASP C N 1
ATOM 816 C CA . ASP C 1 3 ? 45.846 84.493 13.455 1.00 57.86 48 ASP C CA 1
ATOM 817 C C . ASP C 1 3 ? 45.570 85.577 14.501 1.00 57.67 48 ASP C C 1
ATOM 818 O O . ASP C 1 3 ? 46.321 85.711 15.466 1.00 58.32 48 ASP C O 1
ATOM 823 N N . THR C 1 4 ? 44.506 86.352 14.319 1.00 57.03 49 THR C N 1
ATOM 824 C CA . THR C 1 4 ? 44.177 87.392 15.289 1.00 56.21 49 THR C CA 1
ATOM 825 C C . THR C 1 4 ? 43.215 86.843 16.342 1.00 55.07 49 THR C C 1
ATOM 826 O O . THR C 1 4 ? 43.456 86.968 17.544 1.00 54.86 49 THR C O 1
ATOM 830 N N . MET C 1 5 ? 42.122 86.242 15.880 1.00 53.98 50 MET C N 1
ATOM 831 C CA . MET C 1 5 ? 41.125 85.649 16.771 1.00 51.95 50 MET C CA 1
ATOM 832 C C . MET C 1 5 ? 41.001 84.180 16.382 1.00 50.33 50 MET C C 1
ATOM 833 O O . MET C 1 5 ? 40.355 83.387 17.069 1.00 50.91 50 MET C O 1
ATOM 838 N N . ALA C 1 6 ? 41.634 83.838 15.265 1.00 48.34 51 ALA C N 1
ATOM 839 C CA . ALA C 1 6 ? 41.625 82.482 14.738 1.00 46.97 51 ALA C CA 1
ATOM 840 C C . ALA C 1 6 ? 42.532 81.581 15.565 1.00 45.94 51 ALA C C 1
ATOM 841 O O . ALA C 1 6 ? 42.623 80.379 15.314 1.00 45.99 51 ALA C O 1
ATOM 843 N N . LYS C 1 7 ? 43.218 82.166 16.541 1.00 44.17 52 LYS C N 1
ATOM 844 C CA . LYS C 1 7 ? 44.086 81.386 17.408 1.00 43.33 52 LYS C CA 1
ATOM 845 C C . LYS C 1 7 ? 43.189 80.647 18.395 1.00 41.84 52 LYS C C 1
ATOM 846 O O . LYS C 1 7 ? 43.497 79.534 18.821 1.00 41.14 52 LYS C O 1
ATOM 852 N N . ALA C 1 8 ? 42.064 81.269 18.735 1.00 40.22 53 ALA C N 1
ATOM 853 C CA . ALA C 1 8 ? 41.105 80.666 19.650 1.00 39.17 53 ALA C CA 1
ATOM 854 C C . ALA C 1 8 ? 40.300 79.644 18.857 1.00 38.72 53 ALA C C 1
ATOM 855 O O . ALA C 1 8 ? 39.826 78.651 19.403 1.00 38.34 53 ALA C O 1
ATOM 857 N N . LEU C 1 9 ? 40.160 79.897 17.560 1.00 37.36 54 LEU C N 1
ATOM 858 C CA . LEU C 1 9 ? 39.422 79.006 16.678 1.00 37.30 54 LEU C CA 1
ATOM 859 C C . LEU C 1 9 ? 40.221 77.721 16.469 1.00 36.35 54 LEU C C 1
ATOM 860 O O . LEU C 1 9 ? 39.658 76.626 16.429 1.00 35.50 54 LEU C O 1
ATOM 865 N N . THR C 1 10 ? 41.537 77.857 16.340 1.00 34.74 55 THR C N 1
ATOM 866 C CA . THR C 1 10 ? 42.396 76.697 16.139 1.00 33.84 55 THR C CA 1
ATOM 867 C C . THR C 1 10 ? 42.434 75.831 17.389 1.00 31.94 55 THR C C 1
ATOM 868 O O . THR C 1 10 ? 42.341 74.609 17.307 1.00 30.86 55 THR C O 1
ATOM 872 N N . THR C 1 11 ? 42.570 76.465 18.547 1.00 31.21 56 THR C N 1
ATOM 873 C CA . THR C 1 11 ? 42.619 75.724 19.798 1.00 31.42 56 THR C CA 1
ATOM 874 C C . THR C 1 11 ? 41.301 74.996 20.025 1.00 30.31 56 THR C C 1
ATOM 875 O O . THR C 1 11 ? 41.281 73.869 20.521 1.00 29.42 56 THR C O 1
ATOM 879 N N . MET C 1 12 ? 40.201 75.637 19.644 1.00 29.08 57 MET C N 1
ATOM 880 C CA . MET C 1 12 ? 38.881 75.040 19.802 1.00 28.25 57 MET C CA 1
ATOM 881 C C . MET C 1 12 ? 38.693 73.867 18.858 1.00 26.96 57 MET C C 1
ATOM 882 O O . MET C 1 12 ? 38.086 72.863 19.221 1.00 25.26 57 MET C O 1
ATOM 887 N N . GLN C 1 13 ? 39.213 73.988 17.644 1.00 25.35 58 GLN C N 1
ATOM 888 C CA . GLN C 1 13 ? 39.080 72.908 16.687 1.00 25.48 58 GLN C CA 1
ATOM 889 C C . GLN C 1 13 ? 39.824 71.698 17.228 1.00 24.32 58 GLN C C 1
ATOM 890 O O . GLN C 1 13 ? 39.356 70.571 17.109 1.00 24.65 58 GLN C O 1
ATOM 896 N N . GLU C 1 14 ? 40.983 71.944 17.829 1.00 24.69 59 GLU C N 1
ATOM 897 C CA . GLU C 1 14 ? 41.778 70.863 18.393 1.00 23.60 59 GLU C CA 1
ATOM 898 C C . GLU C 1 14 ? 40.969 70.202 19.498 1.00 22.41 59 GLU C C 1
ATOM 899 O O . GLU C 1 14 ? 40.900 68.980 19.581 1.00 23.14 59 GLU C O 1
ATOM 905 N N . GLN C 1 15 ? 40.351 71.018 20.343 1.00 21.24 60 GLN C N 1
ATOM 906 C CA . GLN C 1 15 ? 39.548 70.495 21.439 1.00 21.25 60 GLN C CA 1
ATOM 907 C C . GLN C 1 15 ? 38.368 69.706 20.902 1.00 21.28 60 GLN C C 1
ATOM 908 O O . GLN C 1 15 ? 38.043 68.635 21.403 1.00 20.30 60 GLN C O 1
ATOM 914 N N . ILE C 1 16 ? 37.719 70.241 19.877 1.00 20.12 61 ILE C N 1
ATOM 915 C CA . ILE C 1 16 ? 36.579 69.555 19.305 1.00 21.93 61 ILE C CA 1
ATOM 916 C C . ILE C 1 16 ? 36.961 68.225 18.682 1.00 21.66 61 ILE C C 1
ATOM 917 O O . ILE C 1 16 ? 36.336 67.209 18.964 1.00 21.19 61 ILE C O 1
ATOM 922 N N . ASP C 1 17 ? 37.979 68.231 17.828 1.00 22.54 62 ASP C N 1
ATOM 923 C CA . ASP C 1 17 ? 38.411 67.011 17.172 1.00 23.24 62 ASP C CA 1
ATOM 924 C C . ASP C 1 17 ? 38.789 65.958 18.192 1.00 22.03 62 ASP C C 1
ATOM 925 O O . ASP C 1 17 ? 38.478 64.782 18.027 1.00 21.99 62 ASP C O 1
ATOM 930 N N . SER C 1 18 ? 39.463 66.391 19.248 1.00 20.95 63 SER C N 1
ATOM 931 C CA . SER C 1 18 ? 39.885 65.468 20.294 1.00 20.44 63 SER C CA 1
ATOM 932 C C . SER C 1 18 ? 38.700 64.961 21.081 1.00 18.54 63 SER C C 1
ATOM 933 O O . SER C 1 18 ? 38.607 63.776 21.402 1.00 18.71 63 SER C O 1
ATOM 936 N N . LEU C 1 19 ? 37.798 65.872 21.410 1.00 18.31 64 LEU C N 1
ATOM 937 C CA . LEU C 1 19 ? 36.625 65.506 22.174 1.00 18.91 64 LEU C CA 1
ATOM 938 C C . LEU C 1 19 ? 35.820 64.511 21.359 1.00 19.53 64 LEU C C 1
ATOM 939 O O . LEU C 1 19 ? 35.354 63.494 21.878 1.00 18.93 64 LEU C O 1
ATOM 944 N N . ALA C 1 20 ? 35.664 64.800 20.072 1.00 20.84 65 ALA C N 1
ATOM 945 C CA . ALA C 1 20 ? 34.923 63.902 19.197 1.00 20.86 65 ALA C CA 1
ATOM 946 C C . ALA C 1 20 ? 35.520 62.502 19.261 1.00 20.33 65 ALA C C 1
ATOM 947 O O . ALA C 1 20 ? 34.792 61.513 19.289 1.00 20.86 65 ALA C O 1
ATOM 949 N N . ALA C 1 21 ? 36.844 62.420 19.288 1.00 17.75 66 ALA C N 1
ATOM 950 C CA . ALA C 1 21 ? 37.500 61.125 19.351 1.00 17.69 66 ALA C CA 1
ATOM 951 C C . ALA C 1 21 ? 37.045 60.396 20.591 1.00 17.15 66 ALA C C 1
ATOM 952 O O . ALA C 1 21 ? 36.759 59.208 20.555 1.00 17.57 66 ALA C O 1
ATOM 954 N N . VAL C 1 22 ? 36.980 61.116 21.696 1.00 16.15 67 VAL C N 1
ATOM 955 C CA . VAL C 1 22 ? 36.565 60.496 22.944 1.00 14.90 67 VAL C CA 1
ATOM 956 C C . VAL C 1 22 ? 35.101 60.114 22.877 1.00 15.45 67 VAL C C 1
ATOM 957 O O . VAL C 1 22 ? 34.705 59.023 23.274 1.00 16.94 67 VAL C O 1
ATOM 961 N N . VAL C 1 23 ? 34.295 61.017 22.346 1.00 15.82 68 VAL C N 1
ATOM 962 C CA . VAL C 1 23 ? 32.870 60.776 22.234 1.00 17.10 68 VAL C CA 1
ATOM 963 C C . VAL C 1 23 ? 32.550 59.582 21.353 1.00 15.98 68 VAL C C 1
ATOM 964 O O . VAL C 1 23 ? 31.697 58.775 21.697 1.00 15.50 68 VAL C O 1
ATOM 968 N N . LEU C 1 24 ? 33.238 59.469 20.223 1.00 17.59 69 LEU C N 1
ATOM 969 C CA . LEU C 1 24 ? 32.995 58.363 19.308 1.00 18.49 69 LEU C CA 1
ATOM 970 C C . LEU C 1 24 ? 33.438 57.063 19.952 1.00 17.68 69 LEU C C 1
ATOM 971 O O . LEU C 1 24 ? 32.808 56.021 19.790 1.00 18.97 69 LEU C O 1
ATOM 976 N N . GLN C 1 25 ? 34.536 57.127 20.686 1.00 16.21 70 GLN C N 1
ATOM 977 C CA . GLN C 1 25 ? 35.015 55.939 21.360 1.00 14.30 70 GLN C CA 1
ATOM 978 C C . GLN C 1 25 ? 34.023 55.596 22.460 1.00 15.58 70 GLN C C 1
ATOM 979 O O . GLN C 1 25 ? 33.761 54.433 22.728 1.00 16.58 70 GLN C O 1
ATOM 985 N N . ASN C 1 26 ? 33.459 56.614 23.094 1.00 15.70 71 ASN C N 1
ATOM 986 C CA . ASN C 1 26 ? 32.480 56.341 24.130 1.00 14.19 71 ASN C CA 1
ATOM 987 C C . ASN C 1 26 ? 31.283 55.704 23.462 1.00 14.63 71 ASN C C 1
ATOM 988 O O . ASN C 1 26 ? 30.646 54.827 24.031 1.00 16.34 71 ASN C O 1
ATOM 993 N N . ARG C 1 27 ? 30.976 56.157 22.249 1.00 15.71 72 ARG C N 1
ATOM 994 C CA . ARG C 1 27 ? 29.847 55.597 21.538 1.00 15.74 72 ARG C CA 1
ATOM 995 C C . ARG C 1 27 ? 30.133 54.152 21.195 1.00 14.07 72 ARG C C 1
ATOM 996 O O . ARG C 1 27 ? 29.276 53.298 21.357 1.00 16.05 72 ARG C O 1
ATOM 1004 N N . ARG C 1 28 ? 31.341 53.869 20.728 1.00 15.43 73 ARG C N 1
ATOM 1005 C CA . ARG C 1 28 ? 31.674 52.497 20.412 1.00 14.47 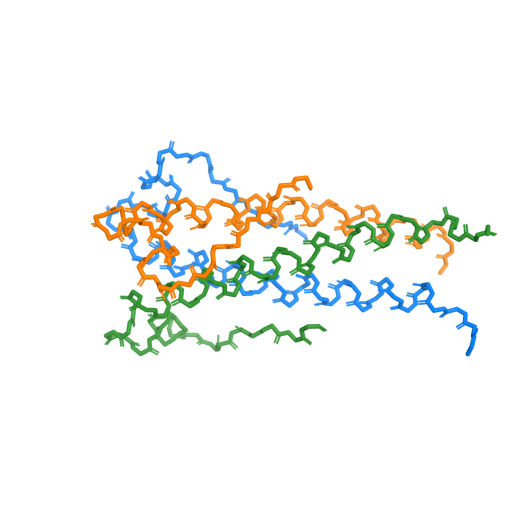73 ARG C CA 1
ATOM 1006 C C . ARG C 1 28 ? 31.597 51.683 21.698 1.00 15.75 73 ARG C C 1
ATOM 1007 O O . ARG C 1 28 ? 31.156 50.538 21.687 1.00 16.28 73 ARG C O 1
ATOM 1015 N N . GLY C 1 29 ? 32.002 52.295 22.807 1.00 15.87 74 GLY C N 1
ATOM 1016 C CA . GLY C 1 29 ? 31.933 51.593 24.078 1.00 15.51 74 GLY C CA 1
ATOM 1017 C C . GLY C 1 29 ? 30.492 51.263 24.417 1.00 15.58 74 GLY C C 1
ATOM 1018 O O . GLY C 1 29 ? 30.173 50.150 24.826 1.00 15.27 74 GLY C O 1
ATOM 1019 N N . LEU C 1 30 ? 29.602 52.230 24.227 1.00 15.75 75 LEU C N 1
ATOM 1020 C CA . LEU C 1 30 ? 28.199 52.010 24.520 1.00 16.42 75 LEU C CA 1
ATOM 1021 C C . LEU C 1 30 ? 27.568 51.008 23.581 1.00 16.33 75 LEU C C 1
ATOM 1022 O O . LEU C 1 30 ? 26.756 50.193 24.003 1.00 16.66 75 LEU C O 1
ATOM 1027 N N . ASP C 1 31 ? 27.928 51.069 22.304 1.00 17.82 76 ASP C N 1
ATOM 1028 C CA . ASP C 1 31 ? 27.351 50.127 21.363 1.00 18.82 76 ASP C CA 1
ATOM 1029 C C . ASP C 1 31 ? 27.856 48.741 21.695 1.00 18.49 76 ASP C C 1
ATOM 1030 O O . ASP C 1 31 ? 27.153 47.752 21.512 1.00 21.17 76 ASP C O 1
ATOM 1035 N N . MET C 1 32 ? 29.084 48.661 22.187 1.00 17.92 77 MET C N 1
ATOM 1036 C CA . MET C 1 32 ? 29.630 47.371 22.565 1.00 16.84 77 MET C CA 1
ATOM 1037 C C . MET C 1 32 ? 28.835 46.852 23.740 1.00 15.99 77 MET C C 1
ATOM 1038 O O . MET C 1 32 ? 28.395 45.720 23.737 1.00 18.19 77 MET C O 1
ATOM 1043 N N . LEU C 1 33 ? 28.666 47.687 24.758 1.00 16.94 78 LEU C N 1
ATOM 1044 C CA . LEU C 1 33 ? 27.927 47.280 25.939 1.00 17.41 78 LEU C CA 1
ATOM 1045 C C . LEU C 1 33 ? 26.487 46.905 25.667 1.00 18.80 78 LEU C C 1
ATOM 1046 O O . LEU C 1 33 ? 25.957 45.982 26.276 1.00 20.69 78 LEU C O 1
ATOM 1051 N N . THR C 1 34 ? 25.855 47.620 24.750 1.00 18.28 79 THR C N 1
ATOM 1052 C CA . THR C 1 34 ? 24.456 47.373 24.465 1.00 19.28 79 THR C CA 1
ATOM 1053 C C . THR C 1 34 ? 24.191 46.649 23.164 1.00 19.91 79 THR C C 1
ATOM 1054 O O . THR C 1 34 ? 23.130 46.804 22.561 1.00 20.13 79 THR C O 1
ATOM 1058 N N . ALA C 1 35 ? 25.156 45.841 22.745 1.00 19.51 80 ALA C N 1
ATOM 1059 C CA . A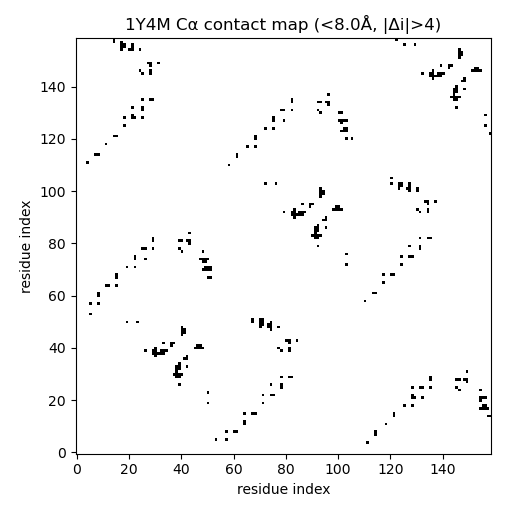LA C 1 35 ? 25.023 45.078 21.518 1.00 21.43 80 ALA C CA 1
ATOM 1060 C C . ALA C 1 35 ? 23.759 44.222 21.552 1.00 21.32 80 ALA C C 1
ATOM 1061 O O . ALA C 1 35 ? 23.080 44.074 20.539 1.00 22.28 80 ALA C O 1
ATOM 1063 N N . ALA C 1 36 ? 23.438 43.671 22.719 1.00 20.76 81 ALA C N 1
ATOM 1064 C CA . ALA C 1 36 ? 22.261 42.817 22.860 1.00 21.42 81 ALA C CA 1
ATOM 1065 C C . ALA C 1 36 ? 20.989 43.570 22.523 1.00 21.91 81 ALA C C 1
ATOM 1066 O O . ALA C 1 36 ? 19.963 42.971 22.217 1.00 23.25 81 ALA C O 1
ATOM 1068 N N . GLN C 1 37 ? 21.060 44.893 22.590 1.00 22.05 82 GLN C N 1
ATOM 1069 C CA . GLN C 1 37 ? 19.907 45.721 22.296 1.00 23.28 82 GLN C CA 1
ATOM 1070 C C . GLN C 1 37 ? 20.070 46.382 20.942 1.00 23.95 82 GLN C C 1
ATOM 1071 O O . GLN C 1 37 ? 19.324 47.295 20.590 1.00 25.46 82 GLN C O 1
ATOM 1077 N N . GLY C 1 38 ? 21.050 45.910 20.182 1.00 23.52 83 GLY C N 1
ATOM 1078 C CA . GLY C 1 38 ? 21.294 46.456 18.860 1.00 24.76 83 GLY C CA 1
ATOM 1079 C C . GLY C 1 38 ? 22.087 47.742 18.864 1.00 24.13 83 GLY C C 1
ATOM 1080 O O . GLY C 1 38 ? 22.070 48.493 17.891 1.00 25.34 83 GLY C O 1
ATOM 1081 N N . GLY C 1 39 ? 22.800 48.002 19.954 1.00 23.98 84 GLY C N 1
ATOM 1082 C CA . GLY C 1 39 ? 23.575 49.224 20.016 1.00 22.89 84 GLY C CA 1
ATOM 1083 C C . GLY C 1 39 ? 22.874 50.211 20.917 1.00 22.65 84 GLY C C 1
ATOM 1084 O O . GLY C 1 39 ? 21.708 50.023 21.265 1.00 22.00 84 GLY C O 1
ATOM 1085 N N . ILE C 1 40 ? 23.565 51.285 21.272 1.00 22.76 85 ILE C N 1
ATOM 1086 C CA . ILE C 1 40 ? 22.988 52.255 22.182 1.00 23.16 85 ILE C CA 1
ATOM 1087 C C . ILE C 1 40 ? 21.813 53.025 21.599 1.00 24.05 85 ILE C C 1
ATOM 1088 O O . ILE C 1 40 ? 20.869 53.351 22.314 1.00 24.50 85 ILE C O 1
ATOM 1093 N N . CYS C 1 41 ? 21.859 53.306 20.303 1.00 25.00 86 CYS C N 1
ATOM 1094 C CA . CYS C 1 41 ? 20.766 54.033 19.679 1.00 25.62 86 CYS C CA 1
ATOM 1095 C C . CYS C 1 41 ? 19.499 53.197 19.736 1.00 26.30 86 CYS C C 1
ATOM 1096 O O . CYS C 1 41 ? 18.452 53.671 20.173 1.00 27.03 86 CYS C O 1
ATOM 1099 N N . LEU C 1 42 ? 19.594 51.947 19.298 1.00 25.48 87 LEU C N 1
ATOM 1100 C CA . LEU C 1 42 ? 18.446 51.056 19.333 1.00 26.60 87 LEU C CA 1
ATOM 1101 C C . LEU C 1 42 ? 18.030 50.785 20.773 1.00 25.93 87 LEU C C 1
ATOM 1102 O O . LEU C 1 42 ? 16.844 50.716 21.081 1.00 25.57 87 LEU C O 1
ATOM 1107 N N . ALA C 1 43 ? 19.009 50.642 21.660 1.00 25.05 88 ALA C N 1
ATOM 1108 C CA . ALA C 1 43 ? 18.702 50.384 23.061 1.00 23.72 88 ALA C CA 1
ATOM 1109 C C . ALA C 1 43 ? 17.866 51.523 23.632 1.00 26.49 88 ALA C C 1
ATOM 1110 O O . ALA C 1 43 ? 16.997 51.308 24.475 1.00 27.40 88 ALA C O 1
ATOM 1112 N N . LEU C 1 44 ? 18.133 52.734 23.160 1.00 26.55 89 LEU C N 1
ATOM 1113 C CA . LEU C 1 44 ? 17.411 53.914 23.615 1.00 28.79 89 LEU C CA 1
ATOM 1114 C C . LEU C 1 44 ? 16.174 54.199 22.776 1.00 30.69 89 LEU C C 1
ATOM 1115 O O . LEU C 1 44 ? 15.455 55.152 23.050 1.00 31.16 89 LEU C O 1
ATOM 1120 N N . ASP C 1 45 ? 15.949 53.383 21.749 1.00 33.04 90 ASP C N 1
ATOM 1121 C CA . ASP C 1 45 ? 14.791 53.522 20.870 1.00 36.29 90 ASP C CA 1
ATOM 1122 C C . ASP C 1 45 ? 14.800 54.893 20.196 1.00 37.56 90 ASP C C 1
ATOM 1123 O O . ASP C 1 45 ? 13.745 55.459 19.928 1.00 37.87 90 ASP C O 1
ATOM 1128 N N . GLU C 1 46 ? 15.983 55.418 19.892 1.00 38.37 91 GLU C N 1
ATOM 1129 C CA . GLU C 1 46 ? 16.069 56.738 19.274 1.00 39.51 91 GLU C CA 1
ATOM 1130 C C . GLU C 1 46 ? 16.907 56.746 18.009 1.00 39.01 91 GLU C C 1
ATOM 1131 O O . GLU C 1 46 ? 17.681 55.821 17.754 1.00 38.73 91 GLU C O 1
ATOM 1137 N N . LYS C 1 47 ? 16.723 57.790 17.208 1.00 38.97 92 LYS C N 1
ATOM 1138 C CA . LYS C 1 47 ? 17.473 57.942 15.974 1.00 38.92 92 LYS C CA 1
ATOM 1139 C C . LYS C 1 47 ? 18.936 58.010 16.378 1.00 38.22 92 LYS C C 1
ATOM 1140 O O . LYS C 1 47 ? 19.265 58.547 17.434 1.00 37.64 92 LYS C O 1
ATOM 1146 N N . CYS C 1 48 ? 19.814 57.469 15.543 1.00 37.80 93 CYS C N 1
ATOM 1147 C CA . CYS C 1 48 ? 21.233 57.465 15.865 1.00 37.56 93 CYS C CA 1
ATOM 1148 C C . CYS C 1 48 ? 21.930 58.768 15.514 1.00 38.06 93 CYS C C 1
ATOM 1149 O O . CYS C 1 48 ? 21.790 59.292 14.408 1.00 38.26 93 CYS C O 1
ATOM 1152 N N . CYS C 1 49 ? 22.681 59.286 16.478 1.00 37.92 94 CYS C N 1
ATOM 1153 C CA . CYS C 1 49 ? 23.431 60.517 16.291 1.00 39.06 94 CYS C CA 1
ATOM 1154 C C . CYS C 1 49 ? 24.843 60.144 15.866 1.00 39.32 94 CYS C C 1
ATOM 1155 O O . CYS C 1 49 ? 25.499 59.328 16.512 1.00 38.88 94 CYS C O 1
ATOM 1158 N N . PHE C 1 50 ? 25.304 60.741 14.775 1.00 40.64 95 PHE C N 1
ATOM 1159 C CA . PHE C 1 50 ? 26.635 60.461 14.248 1.00 42.75 95 PHE C CA 1
ATOM 1160 C C . PHE C 1 50 ? 27.535 61.682 14.241 1.00 44.01 95 PHE C C 1
ATOM 1161 O O . PHE C 1 50 ? 27.072 62.819 14.354 1.00 43.63 95 PHE C O 1
ATOM 1169 N N . TRP C 1 51 ? 28.831 61.428 14.105 1.00 46.33 96 TRP C N 1
ATOM 1170 C CA . TRP C 1 51 ? 29.812 62.495 14.027 1.00 48.77 96 TRP C CA 1
ATOM 1171 C C . TRP C 1 51 ? 29.740 62.892 12.564 1.00 50.80 96 TRP C C 1
ATOM 1172 O O . TRP C 1 51 ? 29.345 62.087 11.722 1.00 52.03 96 TRP C O 1
ATOM 1183 N N . VAL C 1 52 ? 30.103 64.128 12.257 1.00 53.84 97 VAL C N 1
ATOM 1184 C CA . VAL C 1 52 ? 30.073 64.592 10.878 1.00 55.81 97 VAL C CA 1
ATOM 1185 C C . VAL C 1 52 ? 31.438 65.172 10.541 1.00 57.58 97 VAL C C 1
ATOM 1186 O O . VAL C 1 52 ? 31.665 65.679 9.444 1.00 58.21 97 VAL C O 1
ATOM 1190 N N . ASN C 1 53 ? 32.340 65.075 11.512 1.00 58.97 98 ASN C N 1
ATOM 1191 C CA . ASN C 1 53 ? 33.706 65.563 11.392 1.00 60.47 98 ASN C CA 1
ATOM 1192 C C . ASN C 1 53 ? 33.740 66.996 10.868 1.00 60.97 98 ASN C C 1
ATOM 1193 O O . ASN C 1 53 ? 34.457 67.246 9.872 1.00 61.32 98 ASN C O 1
#